Protein AF-A0A7J5EJ44-F1 (afdb_monomer)

Foldseek 3Di:
DDCVVVVVVQCVPCPPNDLDAAEAEPQADAPQVCLVVLVVWWPNVQRHDYCVVVVVVQVVQVVCCVPPVDRHDHHDYHYFAGQHDGTSDGDDDDCNRRLFDPDPPDDRDSDPPPPPDPDDDDDDD

Solvent-accessible surface area (backbone atoms only — not comparable to full-atom values): 7705 Å² total; per-residue (Å²): 140,79,63,61,70,57,54,54,51,48,45,71,74,44,45,92,73,52,87,82,62,50,79,44,61,46,55,45,52,92,66,40,77,44,39,78,32,28,90,82,40,57,36,36,32,14,50,40,46,67,38,63,62,58,51,54,52,51,50,50,43,49,48,43,26,75,76,70,65,45,80,68,67,78,62,44,76,48,74,43,42,58,58,36,77,49,61,49,61,32,62,82,89,48,56,76,30,62,40,56,65,90,53,89,92,54,79,93,55,56,68,81,79,82,68,76,78,78,76,77,81,81,79,86,130

pLDDT: mean 82.34, std 18.21, range [34.81, 98.38]

Mean predicted aligned error: 9.15 Å

Structure (mmCIF, N/CA/C/O backbone):
data_AF-A0A7J5EJ44-F1
#
_entry.id   AF-A0A7J5EJ44-F1
#
loop_
_atom_site.group_PDB
_atom_site.id
_atom_site.type_symbol
_atom_site.label_atom_id
_atom_site.label_alt_id
_atom_site.label_comp_id
_atom_site.label_asym_id
_atom_site.label_entity_id
_atom_site.label_seq_id
_atom_site.pdbx_PDB_ins_code
_atom_site.Cartn_x
_atom_site.Cartn_y
_atom_site.Cartn_z
_atom_site.occupancy
_atom_site.B_iso_or_equiv
_atom_site.auth_seq_id
_atom_site.auth_comp_id
_atom_site.auth_asym_id
_atom_site.auth_atom_id
_atom_site.pdbx_PDB_model_num
ATOM 1 N N . HIS A 1 1 ? 6.637 -11.373 2.877 1.00 67.38 1 HIS A N 1
ATOM 2 C CA . HIS A 1 1 ? 5.838 -11.639 4.095 1.00 67.38 1 HIS A CA 1
ATOM 3 C C . HIS A 1 1 ? 4.519 -10.887 3.999 1.00 67.38 1 HIS A C 1
ATOM 5 O O . HIS A 1 1 ? 4.500 -9.856 3.342 1.00 67.38 1 HIS A O 1
ATOM 11 N N . THR A 1 2 ? 3.431 -11.386 4.596 1.00 84.12 2 THR A N 1
ATOM 12 C CA . THR A 1 2 ? 2.155 -10.646 4.653 1.00 84.12 2 THR A CA 1
ATOM 13 C C . THR A 1 2 ? 1.572 -10.715 6.060 1.00 84.12 2 THR A C 1
ATOM 15 O O . THR A 1 2 ? 1.752 -11.721 6.746 1.00 84.12 2 THR A O 1
ATOM 18 N N . SER A 1 3 ? 0.848 -9.672 6.466 1.00 92.62 3 SER A N 1
ATOM 19 C CA . SER A 1 3 ? 0.177 -9.606 7.773 1.00 92.62 3 SER A CA 1
ATOM 20 C C . SER A 1 3 ? -1.255 -10.154 7.750 1.00 92.62 3 SER A C 1
ATOM 22 O O . SER A 1 3 ? -1.937 -10.116 8.770 1.00 92.62 3 SER A O 1
ATOM 24 N N . ARG A 1 4 ? -1.730 -10.688 6.615 1.00 95.12 4 ARG A N 1
ATOM 25 C CA . ARG A 1 4 ? -3.119 -11.155 6.448 1.00 95.12 4 ARG A CA 1
ATOM 26 C C . ARG A 1 4 ? -3.591 -12.145 7.527 1.00 95.12 4 ARG A C 1
ATOM 28 O O . ARG A 1 4 ? -4.706 -11.959 8.009 1.00 95.12 4 ARG A O 1
ATOM 35 N N . PRO A 1 5 ? -2.796 -13.149 7.962 1.00 96.06 5 PRO A N 1
ATOM 36 C CA . PRO A 1 5 ? -3.235 -14.056 9.025 1.00 96.06 5 PRO A CA 1
ATOM 37 C C . PRO A 1 5 ? -3.495 -13.339 10.354 1.00 96.06 5 PRO A C 1
ATOM 39 O O . PRO A 1 5 ? -4.464 -13.651 11.040 1.00 96.06 5 PRO A O 1
ATOM 42 N N . TYR A 1 6 ? -2.671 -12.343 10.692 1.00 96.12 6 TYR A N 1
ATOM 43 C CA . TYR A 1 6 ? -2.866 -11.526 11.889 1.00 96.12 6 TYR A CA 1
ATOM 44 C C . TYR A 1 6 ? -4.132 -10.672 11.781 1.00 96.12 6 TYR A C 1
ATOM 46 O O . TYR A 1 6 ? -4.918 -10.631 12.720 1.00 96.12 6 TYR A O 1
ATOM 54 N N . VAL A 1 7 ? -4.365 -10.047 10.623 1.00 96.38 7 VAL A N 1
ATOM 55 C CA . VAL A 1 7 ? -5.577 -9.247 10.368 1.00 96.38 7 VAL A CA 1
ATOM 56 C C . VAL A 1 7 ? -6.833 -10.108 10.516 1.00 96.38 7 VAL A C 1
ATOM 58 O O . VAL A 1 7 ? -7.784 -9.699 11.175 1.00 96.38 7 VAL A O 1
ATOM 61 N N . ALA A 1 8 ? -6.819 -11.325 9.967 1.00 96.00 8 ALA A N 1
ATOM 62 C CA . ALA A 1 8 ? -7.925 -12.268 10.099 1.00 96.00 8 ALA A CA 1
ATOM 63 C C . ALA A 1 8 ? -8.151 -12.704 11.558 1.00 96.00 8 ALA A C 1
ATOM 65 O O . ALA A 1 8 ? -9.293 -12.772 12.013 1.00 96.00 8 ALA A O 1
ATOM 66 N N . LEU A 1 9 ? -7.074 -12.975 12.304 1.00 97.88 9 LEU A N 1
ATOM 67 C CA . LEU A 1 9 ? -7.171 -13.330 13.719 1.00 97.88 9 LEU A CA 1
ATOM 68 C C . LEU A 1 9 ? -7.714 -12.167 14.560 1.00 97.88 9 LEU A C 1
ATOM 70 O O . LEU A 1 9 ? -8.626 -12.376 15.355 1.00 97.88 9 LEU A O 1
ATOM 74 N N . ASN A 1 10 ? -7.202 -10.950 14.363 1.00 98.06 10 ASN A N 1
ATOM 75 C CA . ASN A 1 10 ? -7.673 -9.756 15.062 1.00 98.06 10 ASN A CA 1
ATOM 76 C C . ASN A 1 10 ? -9.162 -9.503 14.780 1.00 98.06 10 ASN A C 1
ATOM 78 O O . ASN A 1 10 ? -9.929 -9.319 15.720 1.00 98.06 10 ASN A O 1
ATOM 82 N N . ALA A 1 11 ? -9.598 -9.618 13.521 1.00 95.94 11 ALA A N 1
ATOM 83 C CA . ALA A 1 11 ? -11.009 -9.491 13.163 1.00 95.94 11 ALA A CA 1
ATOM 84 C C . ALA A 1 11 ? -11.893 -10.542 13.860 1.00 95.94 11 ALA A C 1
ATOM 86 O O . ALA A 1 11 ? -13.009 -10.232 14.267 1.00 95.94 11 ALA A O 1
ATOM 87 N N . LYS A 1 12 ? -11.399 -11.775 14.043 1.00 97.94 12 LYS A N 1
ATOM 88 C CA . LYS A 1 12 ? -12.124 -12.831 14.768 1.00 97.94 12 LYS A CA 1
ATOM 89 C C . LYS A 1 12 ? -12.236 -12.549 16.271 1.00 97.94 12 LYS A C 1
ATOM 91 O O . LYS A 1 12 ? -13.248 -12.899 16.868 1.00 97.94 12 LYS A O 1
ATOM 96 N N . VAL A 1 13 ? -11.193 -11.984 16.878 1.00 98.38 13 VAL A N 1
ATOM 97 C CA . VAL A 1 13 ? -11.121 -11.745 18.330 1.00 98.38 13 VAL A CA 1
ATOM 98 C C . VAL A 1 13 ? -11.849 -10.462 18.729 1.00 98.38 13 VAL A C 1
ATOM 100 O O . VAL A 1 13 ? -12.613 -10.470 19.687 1.00 98.38 13 VAL A O 1
ATOM 103 N N . GLU A 1 14 ? -11.624 -9.369 18.001 1.00 97.62 14 GLU A N 1
ATOM 104 C CA . GLU A 1 14 ? -12.117 -8.033 18.364 1.00 97.62 14 GLU A CA 1
ATOM 105 C C . GLU A 1 14 ? -13.392 -7.640 17.605 1.00 97.62 14 GLU A C 1
ATOM 107 O O . GLU A 1 14 ? -14.152 -6.786 18.066 1.00 97.62 14 GLU A O 1
ATOM 112 N N . GLY A 1 15 ? -13.663 -8.262 16.452 1.00 95.50 15 GLY A N 1
ATOM 113 C CA . GLY A 1 15 ? -14.847 -7.975 15.644 1.00 95.50 15 GLY A CA 1
ATOM 114 C C . GLY A 1 15 ? -14.995 -6.483 15.337 1.00 95.50 15 GLY A C 1
ATOM 115 O O . GLY A 1 15 ? -14.042 -5.813 14.940 1.00 95.50 15 GLY A O 1
ATOM 116 N N . ALA A 1 16 ? -16.199 -5.952 15.554 1.00 93.44 16 ALA A N 1
ATOM 117 C CA . ALA A 1 16 ? -16.509 -4.539 15.334 1.00 93.44 16 ALA A CA 1
ATOM 118 C C . ALA A 1 16 ? -15.808 -3.579 16.316 1.00 93.44 16 ALA A C 1
ATOM 120 O O . ALA A 1 16 ? -15.784 -2.378 16.064 1.00 93.44 16 ALA A O 1
ATOM 121 N N . ALA A 1 17 ? -15.241 -4.084 17.418 1.00 95.62 17 ALA A N 1
ATOM 122 C CA . ALA A 1 17 ? -14.477 -3.274 18.367 1.00 95.62 17 ALA A CA 1
ATOM 123 C C . ALA A 1 17 ? -13.003 -3.105 17.956 1.00 95.62 17 ALA A C 1
ATOM 125 O O . ALA A 1 17 ? -12.265 -2.384 18.631 1.00 95.62 17 ALA A O 1
ATOM 126 N N . SER A 1 18 ? -12.569 -3.755 16.868 1.00 95.62 18 SER A N 1
ATOM 127 C CA . SER A 1 18 ? -11.192 -3.657 16.394 1.00 95.62 18 SER A CA 1
ATOM 128 C C . SER A 1 18 ? -10.814 -2.220 16.055 1.00 95.62 18 SER A C 1
ATOM 130 O O . SER A 1 18 ? -11.527 -1.504 15.349 1.00 95.62 18 SER A O 1
ATOM 132 N N . ARG A 1 19 ? -9.636 -1.816 16.531 1.00 93.50 19 ARG A N 1
ATOM 133 C CA . ARG A 1 19 ? -8.996 -0.541 16.170 1.00 93.50 19 ARG A CA 1
ATOM 134 C C . ARG A 1 19 ? -7.921 -0.720 15.095 1.00 93.50 19 ARG A C 1
ATOM 136 O O . ARG A 1 19 ? -7.158 0.210 14.833 1.00 93.50 19 ARG A O 1
ATOM 143 N N . LEU A 1 20 ? -7.825 -1.910 14.499 1.00 95.00 20 LEU A N 1
ATOM 144 C CA . LEU A 1 20 ? -6.819 -2.236 13.497 1.00 95.00 20 LEU A CA 1
ATOM 145 C C . LEU A 1 20 ? -7.187 -1.634 12.135 1.00 95.00 20 LEU A C 1
ATOM 147 O O . LEU A 1 20 ? -8.219 -1.957 11.551 1.00 95.00 20 LEU A O 1
ATOM 151 N N . SER A 1 21 ? -6.277 -0.829 11.589 1.00 93.62 21 SER A N 1
ATOM 152 C CA . SER A 1 21 ? -6.256 -0.467 10.170 1.00 93.62 21 SER A CA 1
ATOM 153 C C . SER A 1 21 ? -5.145 -1.240 9.458 1.00 93.62 21 SER A C 1
ATOM 155 O O . SER A 1 21 ? -4.012 -1.294 9.940 1.00 93.62 21 SER A O 1
ATOM 157 N N . TYR A 1 22 ? -5.467 -1.860 8.321 1.00 93.94 22 TYR A N 1
ATOM 158 C CA . TYR A 1 22 ? -4.542 -2.665 7.526 1.00 93.94 22 TYR A CA 1
ATOM 159 C C . TYR A 1 22 ? -4.444 -2.164 6.085 1.00 93.94 22 TYR A C 1
ATOM 161 O O . TYR A 1 22 ? -5.407 -2.239 5.323 1.00 93.94 22 TYR A O 1
ATOM 169 N N . ILE A 1 23 ? -3.252 -1.716 5.694 1.00 92.81 23 ILE A N 1
ATOM 170 C CA . ILE A 1 23 ? -2.947 -1.293 4.327 1.00 92.81 23 ILE A CA 1
ATOM 171 C C . ILE A 1 23 ? -2.004 -2.315 3.695 1.00 92.81 23 ILE A C 1
ATOM 173 O O . ILE A 1 23 ? -0.866 -2.484 4.133 1.00 92.81 23 ILE A O 1
ATOM 177 N N . GLU A 1 24 ? -2.472 -2.995 2.654 1.00 93.00 24 GLU A N 1
ATOM 178 C CA . GLU A 1 24 ? -1.651 -3.893 1.846 1.00 93.00 24 GLU A CA 1
ATOM 179 C C . GLU A 1 24 ? -1.219 -3.186 0.566 1.00 93.00 24 GLU A C 1
ATOM 181 O O . GLU A 1 24 ? -2.064 -2.709 -0.184 1.00 93.00 24 GLU A O 1
ATOM 186 N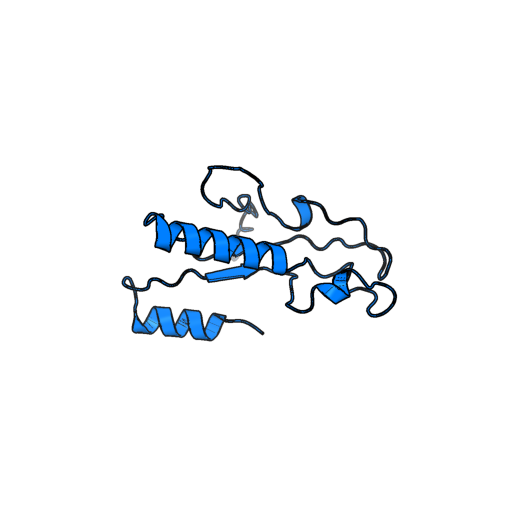 N . VAL A 1 25 ? 0.080 -3.141 0.283 1.00 93.06 25 VAL A N 1
ATOM 187 C CA . VAL A 1 25 ? 0.612 -2.508 -0.930 1.00 93.06 25 VAL A CA 1
ATOM 188 C C . VAL A 1 25 ? 1.125 -3.590 -1.870 1.00 93.06 25 VAL A C 1
ATOM 190 O O . VAL A 1 25 ? 2.027 -4.350 -1.516 1.00 93.06 25 VAL A O 1
ATOM 193 N N . THR A 1 26 ? 0.557 -3.681 -3.072 1.00 93.19 26 THR A N 1
ATOM 194 C CA . THR A 1 26 ? 1.048 -4.627 -4.082 1.00 93.19 26 THR A CA 1
ATOM 195 C C . THR A 1 26 ? 2.359 -4.133 -4.685 1.00 93.19 26 THR A C 1
ATOM 197 O O . THR A 1 26 ? 2.641 -2.937 -4.673 1.00 93.19 26 THR A O 1
ATOM 200 N N . ASN A 1 27 ? 3.156 -5.046 -5.248 1.00 93.12 27 ASN A N 1
ATOM 201 C CA . ASN A 1 27 ? 4.430 -4.731 -5.908 1.00 93.12 27 ASN A CA 1
ATOM 202 C C . ASN A 1 27 ? 5.373 -3.876 -5.042 1.00 93.12 27 ASN A C 1
ATOM 204 O O . ASN A 1 27 ? 6.066 -3.009 -5.556 1.00 93.12 27 ASN A O 1
ATOM 208 N N . ALA A 1 28 ? 5.401 -4.098 -3.730 1.00 91.25 28 ALA A N 1
ATOM 209 C CA . ALA A 1 28 ? 6.277 -3.393 -2.801 1.00 91.25 28 ALA A CA 1
ATOM 210 C C . ALA A 1 28 ? 6.961 -4.391 -1.858 1.00 91.25 28 ALA A C 1
ATOM 212 O O . ALA A 1 28 ? 6.471 -5.505 -1.654 1.00 91.25 28 ALA A O 1
ATOM 213 N N . GLN A 1 29 ? 8.117 -4.016 -1.315 1.00 88.56 29 GLN A N 1
ATOM 214 C CA . GLN A 1 29 ? 8.889 -4.845 -0.387 1.00 88.56 29 GLN A CA 1
ATOM 215 C C . GLN A 1 29 ? 9.626 -3.968 0.646 1.00 88.56 29 GLN A C 1
ATOM 217 O O . GLN A 1 29 ? 9.588 -2.755 0.547 1.00 88.56 29 GLN A O 1
ATOM 222 N N . HIS A 1 30 ? 10.242 -4.558 1.678 1.00 87.50 30 HIS A N 1
ATOM 223 C CA . HIS A 1 30 ? 10.903 -3.807 2.772 1.00 87.50 30 HIS A CA 1
ATOM 224 C C . HIS A 1 30 ? 12.380 -3.449 2.521 1.00 87.50 30 HIS A C 1
ATOM 226 O O . HIS A 1 30 ? 13.011 -2.740 3.296 1.00 87.50 30 HIS A O 1
ATOM 232 N N . PHE A 1 31 ? 12.950 -3.986 1.458 1.00 89.31 31 PHE A N 1
ATOM 233 C CA . PHE A 1 31 ? 14.318 -3.835 0.982 1.00 89.31 31 PHE A C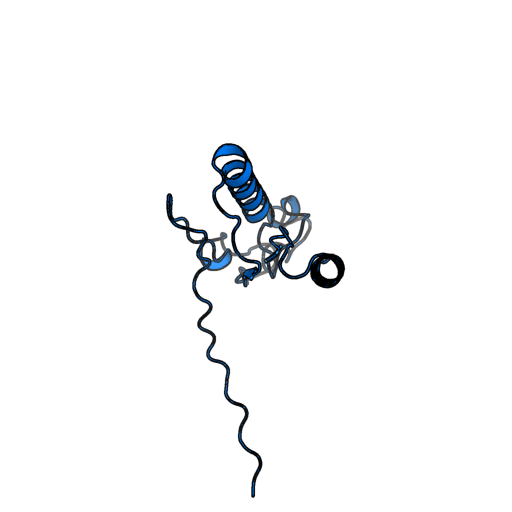A 1
ATOM 234 C C . PHE A 1 31 ? 14.440 -2.715 -0.072 1.00 89.31 31 PHE A C 1
ATOM 236 O O . PHE A 1 31 ? 14.979 -2.909 -1.168 1.00 89.31 31 PHE A O 1
ATOM 243 N N . ASP A 1 32 ? 13.909 -1.536 0.261 1.00 87.81 32 ASP A N 1
ATOM 244 C CA . ASP A 1 32 ? 13.732 -0.412 -0.668 1.00 87.81 32 ASP A CA 1
ATOM 245 C C . ASP A 1 32 ? 15.043 0.152 -1.212 1.00 87.81 32 ASP A C 1
ATOM 247 O O . ASP A 1 32 ? 15.111 0.539 -2.379 1.00 87.81 32 ASP A O 1
ATOM 251 N N . SER A 1 33 ? 16.111 0.155 -0.406 1.00 86.56 33 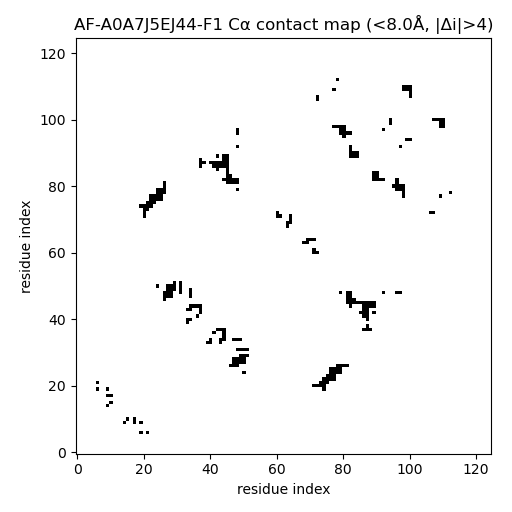SER A N 1
ATOM 252 C CA . SER A 1 33 ? 17.427 0.657 -0.826 1.00 86.56 33 SER A CA 1
ATOM 253 C C . SER A 1 33 ? 17.947 -0.047 -2.083 1.00 86.56 33 SER A C 1
ATOM 255 O O . SER A 1 33 ? 18.677 0.555 -2.862 1.00 86.56 33 SER A O 1
ATOM 257 N N . PHE A 1 34 ? 17.527 -1.291 -2.331 1.00 84.56 34 PHE A N 1
ATOM 258 C CA . PHE A 1 34 ? 17.949 -2.068 -3.494 1.00 84.56 34 PHE A CA 1
ATOM 259 C C . PHE A 1 34 ? 17.144 -1.773 -4.762 1.00 84.56 34 PHE A C 1
ATOM 261 O O . PHE A 1 34 ? 17.615 -2.061 -5.858 1.00 84.56 34 PHE A O 1
ATOM 268 N N . ILE A 1 35 ? 15.970 -1.145 -4.645 1.00 85.31 35 ILE A N 1
ATOM 269 C CA . ILE A 1 35 ? 15.197 -0.667 -5.804 1.00 85.31 35 ILE A CA 1
ATOM 270 C C . ILE A 1 35 ? 15.975 0.440 -6.542 1.00 85.31 35 ILE A C 1
ATOM 272 O O . ILE A 1 35 ? 15.863 0.568 -7.761 1.00 85.31 35 ILE A O 1
ATOM 276 N N . GLY A 1 36 ? 16.792 1.209 -5.812 1.00 82.25 36 GLY A N 1
ATOM 277 C CA . GLY A 1 36 ? 17.691 2.235 -6.349 1.00 82.25 36 GLY A CA 1
ATOM 278 C C . GLY A 1 36 ? 19.089 1.739 -6.738 1.00 82.25 36 GLY A C 1
ATOM 279 O O . GLY A 1 36 ? 19.904 2.555 -7.156 1.00 82.25 36 GLY A O 1
ATOM 280 N N . LEU A 1 37 ? 19.380 0.434 -6.618 1.00 87.19 37 LEU A N 1
ATOM 281 C CA . LEU A 1 37 ? 20.686 -0.166 -6.939 1.00 87.19 37 LEU A CA 1
ATOM 282 C C . LEU A 1 37 ? 20.582 -1.144 -8.128 1.00 87.19 37 LEU A C 1
ATOM 284 O O . LEU A 1 37 ? 20.804 -2.350 -7.969 1.00 87.19 37 LEU A O 1
ATOM 288 N N . PRO A 1 38 ? 20.261 -0.642 -9.337 1.00 79.75 38 PRO A N 1
ATOM 289 C CA . PRO A 1 38 ? 19.989 -1.466 -10.518 1.00 79.75 38 PRO A CA 1
ATOM 290 C C . PRO A 1 38 ? 21.164 -2.353 -10.948 1.00 79.75 38 PRO A C 1
ATOM 292 O O . PRO A 1 38 ? 20.954 -3.399 -11.555 1.00 79.75 38 PRO A O 1
ATOM 295 N N . THR A 1 39 ? 22.394 -1.957 -10.622 1.00 83.56 39 THR A N 1
ATOM 296 C CA . THR A 1 39 ? 23.612 -2.718 -10.927 1.00 83.56 39 THR A CA 1
ATOM 297 C C . THR A 1 39 ? 23.809 -3.931 -10.018 1.00 83.56 39 THR A C 1
ATOM 299 O O . THR A 1 39 ? 24.499 -4.866 -10.408 1.00 83.56 39 THR A O 1
ATOM 302 N N . ILE A 1 40 ? 23.206 -3.934 -8.822 1.00 87.12 40 ILE A N 1
ATOM 303 C CA . ILE A 1 40 ? 23.341 -5.015 -7.834 1.00 87.12 40 ILE A CA 1
ATOM 304 C C . ILE A 1 40 ? 22.181 -6.005 -7.947 1.00 87.12 40 ILE A C 1
ATOM 306 O O . ILE A 1 40 ? 22.398 -7.213 -7.900 1.00 87.12 40 ILE A O 1
ATOM 310 N N . LEU A 1 41 ? 20.950 -5.509 -8.118 1.00 87.00 41 LEU A N 1
ATOM 311 C CA . LEU A 1 41 ? 19.748 -6.337 -8.259 1.00 87.00 41 LEU A CA 1
ATOM 312 C C . LEU A 1 41 ? 18.897 -5.874 -9.453 1.00 87.00 41 LEU A C 1
ATOM 314 O O . LEU A 1 41 ? 17.827 -5.282 -9.263 1.00 87.00 41 LEU A O 1
ATOM 318 N N . PRO A 1 42 ? 19.334 -6.154 -10.695 1.00 87.12 42 PRO A N 1
ATOM 319 C CA . PRO A 1 42 ? 18.568 -5.790 -11.878 1.00 87.12 42 PRO A CA 1
ATOM 320 C C . PRO A 1 42 ? 17.152 -6.382 -11.823 1.00 87.12 42 PRO A C 1
ATOM 322 O O . PRO A 1 42 ? 16.928 -7.537 -11.446 1.00 87.12 42 PRO A O 1
ATOM 325 N N . GLY A 1 43 ? 16.162 -5.559 -12.170 1.00 90.31 43 GLY A N 1
ATOM 326 C CA . GLY A 1 43 ? 14.750 -5.925 -12.187 1.00 90.31 43 GLY A CA 1
ATOM 327 C C . GLY A 1 43 ? 14.023 -5.672 -10.868 1.00 90.31 43 GLY A C 1
ATOM 328 O O . GLY A 1 43 ? 12.805 -5.829 -10.813 1.00 90.31 43 GLY A O 1
ATOM 329 N N . TYR A 1 44 ? 14.709 -5.295 -9.783 1.00 93.50 44 TYR A N 1
ATOM 330 C CA . TYR A 1 44 ? 14.012 -4.711 -8.626 1.00 93.50 44 TYR A CA 1
ATOM 331 C C . TYR A 1 44 ? 13.396 -3.366 -9.001 1.00 93.50 44 TYR A C 1
ATOM 333 O O . TYR A 1 44 ? 12.258 -3.072 -8.642 1.00 93.50 44 TYR A O 1
ATOM 341 N N . ASP A 1 45 ? 14.134 -2.604 -9.799 1.00 92.25 45 ASP A N 1
ATOM 342 C CA . ASP A 1 45 ? 13.732 -1.324 -10.338 1.00 92.25 45 ASP A CA 1
ATOM 343 C C . ASP A 1 45 ? 12.463 -1.414 -11.204 1.00 92.25 45 ASP A C 1
ATOM 345 O O . ASP A 1 45 ? 11.603 -0.541 -11.109 1.00 92.25 45 ASP A O 1
ATOM 349 N N . THR A 1 46 ? 12.287 -2.483 -11.983 1.00 93.94 46 THR A N 1
ATOM 350 C CA . THR A 1 46 ? 11.117 -2.650 -12.865 1.00 93.94 46 THR A CA 1
ATOM 351 C C . THR A 1 46 ? 9.886 -3.226 -12.156 1.00 93.94 46 THR A C 1
ATOM 353 O O . THR A 1 46 ? 8.759 -2.905 -12.543 1.00 93.94 46 THR A O 1
ATOM 356 N N . ARG A 1 47 ? 10.084 -4.068 -11.127 1.00 92.88 47 ARG A N 1
ATOM 357 C CA . ARG A 1 47 ? 9.017 -4.848 -10.466 1.00 92.88 47 ARG A CA 1
ATOM 358 C C . ARG A 1 47 ? 8.456 -4.215 -9.203 1.00 92.88 47 ARG A C 1
ATOM 360 O O . ARG A 1 47 ? 7.301 -4.488 -8.893 1.00 92.88 47 ARG A O 1
ATOM 367 N N . PHE A 1 48 ? 9.249 -3.436 -8.468 1.00 93.31 48 PHE A N 1
ATOM 368 C CA . PHE A 1 48 ? 8.869 -2.980 -7.134 1.00 93.31 48 PHE A CA 1
ATOM 369 C C . PHE A 1 48 ? 8.800 -1.459 -6.996 1.00 93.31 48 PHE A C 1
ATOM 371 O O . PHE A 1 48 ? 9.533 -0.707 -7.638 1.00 93.31 48 PHE A O 1
ATOM 378 N N . ILE A 1 49 ? 7.909 -1.031 -6.108 1.00 92.38 49 ILE A N 1
ATOM 379 C CA . ILE A 1 49 ? 7.699 0.335 -5.642 1.00 92.38 49 ILE A CA 1
ATOM 380 C C . ILE A 1 49 ? 8.199 0.438 -4.194 1.00 92.38 49 ILE A C 1
ATOM 382 O O . ILE A 1 49 ? 7.945 -0.490 -3.420 1.00 92.38 49 ILE A O 1
ATOM 386 N N . PRO A 1 50 ? 8.876 1.538 -3.806 1.00 91.31 50 PRO A N 1
ATOM 387 C CA . PRO A 1 50 ? 9.363 1.714 -2.443 1.00 91.31 50 PRO A CA 1
ATOM 388 C C . PRO A 1 50 ? 8.227 1.690 -1.417 1.00 91.31 50 PRO A C 1
ATOM 390 O O . PRO A 1 50 ? 7.296 2.498 -1.497 1.00 91.31 50 PRO A O 1
ATOM 393 N N . LEU A 1 51 ? 8.304 0.788 -0.439 1.00 91.69 51 LEU A N 1
ATOM 394 C CA . LEU A 1 51 ? 7.295 0.658 0.612 1.00 91.69 51 LEU A CA 1
ATOM 395 C C . LEU A 1 51 ? 7.409 1.766 1.674 1.00 91.69 51 LEU A C 1
ATOM 397 O O . LEU A 1 51 ? 6.418 2.104 2.324 1.00 91.69 51 LEU A O 1
ATOM 401 N N . HIS A 1 52 ? 8.590 2.369 1.822 1.00 90.44 52 HIS A N 1
ATOM 402 C CA . HIS A 1 52 ? 8.911 3.388 2.819 1.00 90.44 52 HIS A CA 1
ATOM 403 C C . HIS A 1 52 ? 7.958 4.584 2.776 1.00 90.44 52 HIS A C 1
ATOM 405 O O . HIS A 1 52 ? 7.563 5.082 3.825 1.00 90.44 52 HIS A O 1
ATOM 411 N N . VAL A 1 53 ? 7.523 5.013 1.584 1.00 87.69 53 VAL A N 1
ATOM 412 C CA . VAL A 1 53 ? 6.545 6.106 1.465 1.00 87.69 53 VAL A CA 1
ATOM 413 C C . VAL A 1 53 ? 5.267 5.749 2.224 1.00 87.69 53 VAL A C 1
ATOM 415 O O . VAL A 1 53 ? 4.822 6.527 3.056 1.00 87.69 53 VAL A O 1
ATOM 418 N N . TYR A 1 54 ? 4.711 4.554 2.028 1.00 90.56 54 TYR A N 1
ATOM 419 C CA . TYR A 1 54 ? 3.491 4.124 2.722 1.00 90.56 54 TYR A CA 1
ATOM 420 C C . TYR A 1 54 ? 3.699 3.960 4.226 1.00 90.56 54 TYR A C 1
ATOM 422 O O . TYR A 1 54 ? 2.789 4.266 4.992 1.00 90.56 54 TYR A O 1
ATOM 430 N N . LEU A 1 55 ? 4.890 3.523 4.655 1.00 90.75 55 LEU A N 1
ATOM 431 C CA . LEU A 1 55 ? 5.234 3.452 6.075 1.00 90.75 55 LEU A CA 1
ATOM 432 C C . LEU A 1 55 ? 5.183 4.839 6.723 1.00 90.75 55 LEU A C 1
ATOM 434 O O . LEU A 1 55 ? 4.487 5.006 7.720 1.00 90.75 55 LEU A O 1
ATOM 438 N N . THR A 1 56 ? 5.866 5.836 6.151 1.00 91.25 56 THR A N 1
ATOM 439 C CA . THR A 1 56 ? 5.851 7.209 6.682 1.00 91.25 56 THR A CA 1
ATOM 440 C C . THR A 1 56 ? 4.426 7.747 6.763 1.00 91.25 56 THR A C 1
ATOM 442 O O . THR A 1 56 ? 4.017 8.265 7.793 1.00 91.25 56 THR A O 1
ATOM 445 N N . ARG A 1 57 ? 3.619 7.522 5.725 1.00 89.19 57 ARG A N 1
ATOM 446 C CA . ARG A 1 57 ? 2.220 7.962 5.699 1.00 89.19 57 ARG A CA 1
ATOM 447 C C . ARG A 1 57 ? 1.332 7.274 6.739 1.00 89.19 57 ARG A C 1
ATOM 449 O O . ARG A 1 57 ? 0.453 7.911 7.316 1.00 89.19 57 ARG A O 1
ATOM 456 N N . ALA A 1 58 ? 1.555 5.987 6.996 1.00 91.94 58 ALA A N 1
ATOM 457 C CA . ALA A 1 58 ? 0.861 5.270 8.061 1.00 91.94 58 ALA A CA 1
ATOM 458 C C . ALA A 1 58 ? 1.249 5.807 9.449 1.00 91.94 58 ALA A C 1
ATOM 460 O O . ALA A 1 58 ? 0.390 5.911 10.325 1.00 91.94 58 ALA A O 1
ATOM 461 N N . LEU A 1 59 ? 2.518 6.187 9.637 1.00 94.25 59 LEU A N 1
ATOM 462 C CA . LEU A 1 59 ? 2.991 6.826 10.865 1.00 94.25 59 LEU A CA 1
ATOM 463 C C . LEU A 1 59 ? 2.379 8.220 11.049 1.00 94.25 59 LEU A C 1
ATOM 465 O O . LEU A 1 59 ? 1.902 8.504 12.144 1.00 94.25 59 LEU A O 1
ATOM 469 N N . ASP A 1 60 ? 2.294 9.032 9.992 1.00 92.88 60 ASP A N 1
ATOM 470 C CA . ASP A 1 60 ? 1.612 10.334 10.025 1.00 92.88 60 ASP A CA 1
ATOM 471 C C . ASP A 1 60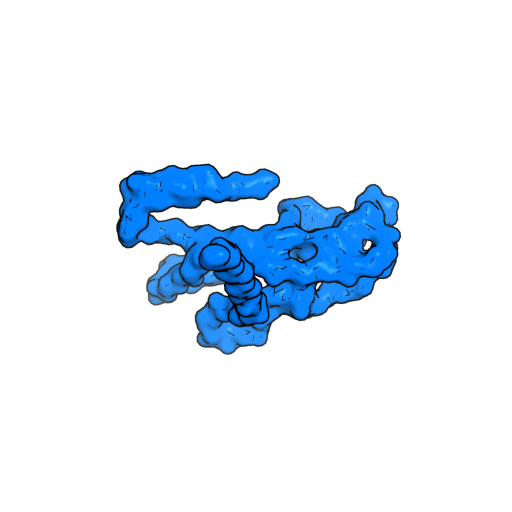 ? 0.133 10.174 10.425 1.00 92.88 60 ASP A C 1
ATOM 473 O O . ASP A 1 60 ? -0.364 10.868 11.308 1.00 92.88 60 ASP A O 1
ATOM 477 N N . ALA A 1 61 ? -0.577 9.203 9.836 1.00 89.69 61 ALA A N 1
ATOM 478 C CA . ALA A 1 61 ? -1.978 8.939 10.170 1.00 89.69 61 ALA A CA 1
ATOM 479 C C . ALA A 1 61 ? -2.160 8.468 11.623 1.00 89.69 61 ALA A C 1
ATOM 481 O O . ALA A 1 61 ? -3.129 8.842 12.290 1.00 89.69 61 ALA A O 1
ATOM 482 N N . MET A 1 62 ? -1.228 7.658 12.131 1.00 94.88 62 MET A N 1
ATOM 483 C CA . MET A 1 62 ? -1.236 7.246 13.531 1.00 94.88 62 MET A CA 1
ATOM 484 C C . MET A 1 62 ? -0.938 8.429 14.453 1.00 94.88 62 MET A C 1
ATOM 486 O O . MET A 1 62 ? -1.593 8.577 15.482 1.00 94.88 62 MET A O 1
ATOM 490 N N . TYR A 1 63 ? -0.007 9.304 14.071 1.00 95.25 63 TYR A N 1
ATOM 491 C CA . TYR A 1 63 ? 0.276 10.528 14.808 1.00 95.25 63 TYR A CA 1
ATOM 492 C C . TYR A 1 63 ? -0.957 11.432 14.881 1.00 95.25 63 TYR A C 1
ATOM 494 O O . TYR A 1 63 ? -1.338 11.832 15.979 1.00 95.25 63 TYR A O 1
ATOM 502 N N . ASP A 1 64 ? -1.643 11.683 13.762 1.00 94.31 64 ASP A N 1
ATOM 503 C CA . ASP A 1 64 ? -2.907 12.433 13.740 1.00 94.31 64 ASP A CA 1
ATOM 504 C C . ASP A 1 64 ? -3.956 11.791 14.661 1.00 94.31 64 ASP A C 1
ATOM 506 O O . ASP A 1 64 ? -4.649 12.482 15.411 1.00 94.31 64 ASP A O 1
ATOM 510 N N . THR A 1 65 ? -4.059 10.459 14.632 1.00 93.69 65 THR A N 1
ATOM 511 C CA . THR A 1 65 ? -4.997 9.705 15.475 1.00 93.69 65 THR A CA 1
ATOM 512 C C . THR A 1 65 ? -4.704 9.914 16.956 1.00 93.69 65 THR A C 1
ATOM 514 O O . THR A 1 65 ? -5.615 10.177 17.738 1.00 93.69 65 THR A O 1
ATOM 517 N N . LEU A 1 66 ? -3.436 9.814 17.352 1.00 96.56 66 LEU A N 1
ATOM 518 C CA . LEU A 1 66 ? -3.018 9.939 18.747 1.00 96.56 66 LEU A CA 1
ATOM 519 C C . LEU A 1 66 ? -3.052 11.388 19.248 1.00 96.56 66 LEU A C 1
ATOM 521 O O . LEU A 1 66 ? -3.334 11.613 20.421 1.00 96.56 66 LEU A O 1
ATOM 525 N N . SER A 1 67 ? -2.771 12.359 18.378 1.00 97.81 67 SER A N 1
ATOM 526 C CA . SER A 1 67 ? -2.684 13.778 18.742 1.00 97.81 67 SER A CA 1
ATOM 527 C C . SER A 1 67 ? -4.029 14.503 18.698 1.00 97.81 67 SER A C 1
ATOM 529 O O . SER A 1 67 ? -4.263 15.397 19.506 1.00 97.81 67 SER A O 1
ATOM 531 N N . THR A 1 68 ? -4.919 14.126 17.776 1.00 96.38 68 THR A N 1
ATOM 532 C CA . THR A 1 68 ? -6.173 14.860 17.519 1.00 96.38 68 THR A CA 1
ATOM 533 C C . THR A 1 68 ? -7.425 13.986 17.550 1.00 96.38 68 THR A C 1
ATOM 535 O O . THR A 1 68 ? -8.533 14.505 17.450 1.00 96.38 68 THR A O 1
ATOM 538 N N . GLY A 1 69 ? -7.286 12.663 17.674 1.00 93.06 69 GLY A N 1
ATOM 539 C CA . GLY A 1 69 ? -8.420 11.737 17.608 1.00 93.06 69 GLY A CA 1
ATOM 540 C C . GLY A 1 69 ? -8.975 11.525 16.196 1.00 93.06 69 GLY A C 1
ATOM 541 O O . GLY A 1 69 ? -10.029 10.907 16.047 1.00 93.06 69 GLY A O 1
ATOM 542 N N . LYS A 1 70 ? -8.289 12.012 15.153 1.00 91.62 70 LYS A N 1
ATOM 543 C CA . LYS A 1 70 ? -8.663 11.760 13.755 1.00 91.62 70 LYS A CA 1
ATOM 544 C C . LYS A 1 70 ? -8.723 10.246 13.493 1.00 91.62 70 LYS A C 1
ATOM 546 O O . LYS A 1 70 ? -7.816 9.531 13.906 1.00 91.62 70 LYS A O 1
ATOM 551 N N . PRO A 1 71 ? -9.757 9.723 12.816 1.00 88.62 71 PRO A N 1
ATOM 552 C CA . PRO A 1 71 ? -9.850 8.291 12.564 1.00 88.62 71 PRO A CA 1
ATOM 553 C C . PRO A 1 71 ? -8.747 7.812 11.611 1.00 88.62 71 PRO A C 1
ATOM 555 O O . PRO A 1 71 ? -8.409 8.491 10.637 1.00 88.62 71 PRO A O 1
ATOM 558 N N . LEU A 1 72 ? -8.238 6.602 11.863 1.00 89.19 72 LEU A N 1
ATOM 559 C CA . LEU A 1 72 ? -7.357 5.903 10.929 1.00 89.19 72 LEU A CA 1
ATOM 560 C C . LEU A 1 72 ? -8.081 5.633 9.598 1.00 89.19 72 LEU A C 1
ATOM 562 O O . LEU A 1 72 ? -9.302 5.447 9.582 1.00 89.19 72 LEU A O 1
ATOM 566 N N . PRO A 1 73 ? -7.345 5.556 8.474 1.00 87.06 73 PRO A N 1
ATOM 567 C CA . PRO A 1 73 ? -7.925 5.133 7.207 1.00 87.06 73 PRO A CA 1
ATOM 568 C C . PRO A 1 73 ? -8.499 3.715 7.312 1.00 87.06 73 PRO A C 1
ATOM 570 O O . PRO A 1 73 ? -7.998 2.881 8.066 1.00 87.06 73 PRO A O 1
ATOM 573 N N . ALA A 1 74 ? -9.531 3.423 6.522 1.00 87.62 74 ALA A N 1
ATOM 574 C CA . ALA A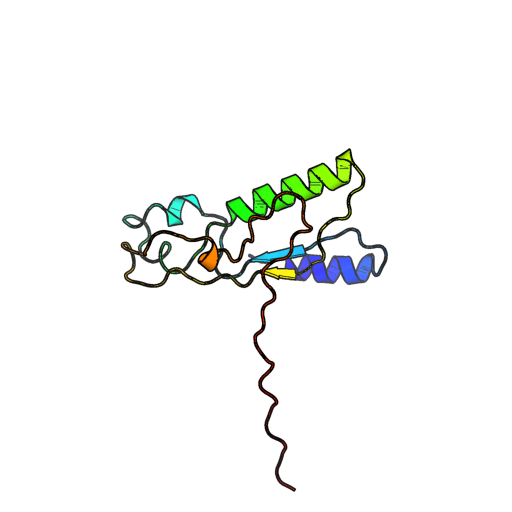 1 74 ? -10.066 2.071 6.422 1.00 87.62 74 ALA A CA 1
ATOM 575 C C . ALA A 1 74 ? -9.020 1.102 5.849 1.00 87.62 74 ALA A C 1
ATOM 577 O O . ALA A 1 74 ? -8.184 1.482 5.023 1.00 87.62 74 ALA A O 1
ATOM 578 N N . SER A 1 75 ? -9.105 -0.162 6.263 1.00 91.12 75 SER A N 1
ATOM 579 C CA . SER A 1 75 ? -8.274 -1.228 5.710 1.00 91.12 75 SER A CA 1
ATOM 580 C C . SER A 1 75 ? -8.503 -1.373 4.203 1.00 91.12 75 SER A C 1
ATOM 582 O O . SER A 1 75 ? -9.646 -1.397 3.748 1.00 91.12 75 SER A O 1
ATOM 584 N N . GLN A 1 76 ? -7.431 -1.478 3.419 1.00 91.19 76 GLN A N 1
ATOM 585 C CA . GLN A 1 76 ? -7.513 -1.514 1.956 1.00 91.19 76 GLN A CA 1
ATOM 586 C C . GLN A 1 76 ? -6.271 -2.124 1.304 1.00 91.19 76 GLN A C 1
ATOM 588 O O . GLN A 1 76 ? -5.199 -2.218 1.902 1.00 91.19 76 GLN A O 1
ATOM 593 N N . VAL A 1 77 ? -6.427 -2.494 0.030 1.00 91.44 77 VAL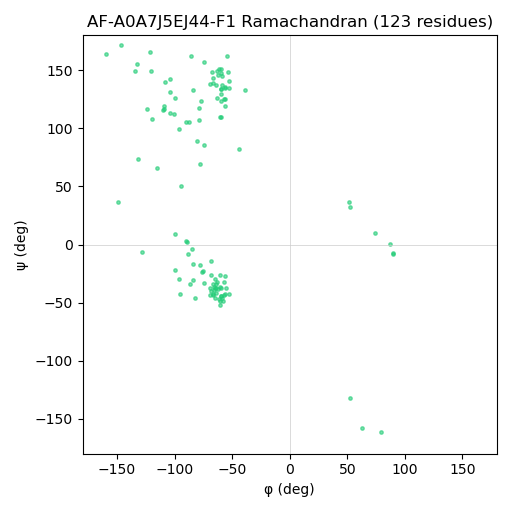 A N 1
ATOM 594 C CA . VAL A 1 77 ? -5.328 -2.912 -0.845 1.00 91.44 77 VAL A CA 1
ATOM 595 C C . VAL A 1 77 ? -4.990 -1.776 -1.810 1.00 91.44 77 VAL A C 1
ATOM 597 O O . VAL A 1 77 ? -5.771 -1.448 -2.709 1.00 91.44 77 VAL A O 1
ATOM 600 N N . VAL A 1 78 ? -3.798 -1.210 -1.660 1.00 91.25 78 VAL A N 1
ATOM 601 C CA . VAL A 1 78 ? -3.189 -0.280 -2.608 1.00 91.25 78 VAL A CA 1
ATOM 602 C C . VAL A 1 78 ? -2.617 -1.091 -3.767 1.00 91.25 78 VAL A C 1
ATOM 604 O O . VAL A 1 78 ? -1.590 -1.758 -3.631 1.00 91.25 78 VAL A O 1
ATOM 607 N N . ARG A 1 79 ? -3.276 -1.032 -4.927 1.00 92.19 79 ARG A N 1
ATOM 608 C CA . ARG A 1 79 ? -2.750 -1.620 -6.160 1.00 92.19 79 ARG A CA 1
ATOM 609 C C . ARG A 1 79 ? -1.864 -0.599 -6.859 1.00 92.19 79 ARG A C 1
ATOM 611 O O . ARG A 1 79 ? -2.360 0.385 -7.406 1.00 92.19 79 ARG A O 1
ATOM 618 N N . THR A 1 80 ? -0.561 -0.825 -6.781 1.00 93.12 80 THR A N 1
ATOM 619 C CA . THR A 1 80 ? 0.464 -0.018 -7.452 1.00 93.12 80 THR A CA 1
ATOM 620 C C . THR A 1 80 ? 0.696 -0.513 -8.878 1.00 93.12 80 THR A C 1
ATOM 622 O O . THR A 1 80 ? 0.366 -1.656 -9.213 1.00 93.12 80 THR A O 1
ATOM 625 N N . VAL A 1 81 ? 1.316 0.324 -9.706 1.00 92.94 81 VAL A N 1
ATOM 626 C CA . VAL A 1 81 ? 1.700 -0.018 -11.079 1.00 92.94 81 VAL A CA 1
ATOM 627 C C . VAL A 1 81 ? 3.226 -0.152 -11.153 1.00 92.94 81 VAL A C 1
ATOM 629 O O . VAL A 1 81 ? 3.923 0.847 -10.945 1.00 92.94 81 VAL A O 1
ATOM 632 N N . PRO A 1 82 ? 3.769 -1.349 -11.461 1.00 91.56 82 PRO A N 1
ATOM 633 C CA . PRO A 1 82 ? 5.201 -1.531 -11.687 1.00 91.56 82 PRO A CA 1
ATOM 634 C C . PRO A 1 82 ? 5.733 -0.565 -12.750 1.00 91.56 82 PRO A C 1
ATOM 636 O O . PRO A 1 82 ? 5.021 -0.213 -13.689 1.00 91.56 82 PRO A O 1
ATOM 639 N N . ARG A 1 83 ? 6.998 -0.149 -12.631 1.00 90.50 83 ARG A N 1
ATOM 640 C CA . ARG A 1 83 ? 7.604 0.784 -13.597 1.00 90.50 83 ARG A CA 1
ATOM 641 C C . ARG A 1 83 ? 7.798 0.159 -14.979 1.00 90.50 83 ARG A C 1
ATOM 643 O O . ARG A 1 83 ? 7.789 0.879 -15.973 1.00 90.50 83 ARG A O 1
ATOM 650 N N . GLY A 1 84 ? 7.944 -1.168 -15.042 1.00 89.56 84 GLY A N 1
ATOM 651 C CA . GLY A 1 84 ? 8.218 -1.884 -16.288 1.00 89.56 84 GLY A CA 1
ATOM 652 C C . GLY A 1 84 ? 9.564 -1.481 -16.899 1.00 89.56 84 GLY A C 1
ATOM 653 O O . GLY A 1 84 ? 10.447 -0.991 -16.198 1.00 89.56 84 GLY A O 1
ATOM 654 N N . GLY A 1 85 ? 9.722 -1.693 -18.207 1.00 91.12 85 GLY A N 1
ATOM 655 C CA . GLY A 1 85 ? 10.962 -1.398 -18.930 1.00 91.12 85 GLY A CA 1
ATOM 656 C C . GLY A 1 85 ? 12.050 -2.464 -18.755 1.00 91.12 85 GLY A C 1
ATOM 657 O O . GLY A 1 85 ? 11.773 -3.608 -18.389 1.00 91.12 85 GLY A O 1
ATOM 658 N N . THR A 1 86 ? 13.293 -2.083 -19.049 1.00 93.56 86 THR A N 1
ATOM 659 C CA . THR A 1 86 ? 14.459 -2.977 -18.995 1.00 93.56 86 THR A CA 1
ATOM 660 C C . THR A 1 86 ? 15.008 -3.063 -17.575 1.00 93.56 86 THR A C 1
ATOM 662 O O . THR A 1 86 ? 15.215 -2.043 -16.922 1.00 93.56 86 THR A O 1
ATOM 665 N N . ALA A 1 87 ? 15.272 -4.283 -17.100 1.00 93.19 87 ALA A N 1
ATOM 666 C CA . ALA A 1 87 ? 15.892 -4.523 -15.800 1.00 93.19 87 ALA A CA 1
ATOM 667 C C . ALA A 1 87 ? 17.237 -3.789 -15.687 1.00 93.19 87 ALA A C 1
ATOM 669 O O . ALA A 1 87 ? 18.113 -3.968 -16.528 1.00 93.19 87 ALA A O 1
ATOM 670 N N . GLY A 1 88 ? 17.393 -2.974 -14.645 1.00 91.38 88 GLY A N 1
ATOM 671 C CA . GLY A 1 88 ? 18.577 -2.145 -14.442 1.00 91.38 88 GLY A CA 1
ATOM 672 C C . GLY A 1 88 ? 18.529 -0.777 -15.140 1.00 91.38 88 GLY A C 1
ATOM 673 O O . GLY A 1 88 ? 19.486 -0.007 -15.070 1.00 91.38 88 GLY A O 1
ATOM 674 N N . SER A 1 89 ? 17.441 -0.465 -15.843 1.00 92.50 89 SER A N 1
ATOM 675 C CA . SER A 1 89 ? 17.217 0.802 -16.548 1.00 92.50 89 SER A CA 1
ATOM 676 C C . SER A 1 89 ? 15.726 1.158 -16.589 1.00 92.50 89 SER A C 1
ATOM 678 O O . SER A 1 89 ? 15.226 1.674 -17.591 1.00 92.50 89 SER A O 1
ATOM 680 N N . ALA A 1 90 ? 14.990 0.854 -15.515 1.00 93.06 90 ALA A N 1
ATOM 681 C CA . ALA A 1 90 ? 13.586 1.233 -15.400 1.00 93.06 90 ALA A CA 1
ATOM 682 C C . ALA A 1 90 ? 13.413 2.765 -15.481 1.00 93.06 90 ALA A C 1
ATOM 684 O O . ALA A 1 90 ? 14.259 3.505 -14.967 1.00 93.06 90 ALA A O 1
ATOM 685 N N . PRO A 1 91 ? 12.293 3.261 -16.039 1.00 91.94 91 PRO A N 1
ATOM 686 C CA . PRO A 1 91 ? 11.949 4.679 -15.976 1.00 91.94 91 PRO A CA 1
ATOM 687 C C . PRO A 1 91 ? 11.928 5.221 -14.538 1.00 91.94 91 PRO A C 1
ATOM 689 O O . PRO A 1 91 ? 11.822 4.470 -13.562 1.00 91.94 91 PRO A O 1
ATOM 692 N N . ALA A 1 92 ? 11.996 6.544 -14.384 1.00 89.88 92 ALA A N 1
ATOM 693 C CA . ALA A 1 92 ? 11.820 7.177 -13.079 1.00 89.88 92 ALA A CA 1
ATOM 694 C C . ALA A 1 92 ? 10.444 6.832 -12.482 1.00 89.88 92 ALA A C 1
ATOM 696 O O . ALA A 1 92 ? 9.453 6.698 -13.199 1.00 89.88 92 ALA A O 1
ATOM 697 N N . ILE A 1 93 ? 10.386 6.678 -11.158 1.00 87.69 93 ILE A N 1
ATOM 698 C CA . ILE A 1 93 ? 9.117 6.450 -10.469 1.00 87.69 93 ILE A CA 1
ATOM 699 C C . ILE A 1 93 ? 8.255 7.715 -10.508 1.00 87.69 93 ILE A C 1
ATOM 701 O O . ILE A 1 93 ? 8.748 8.820 -10.293 1.00 87.69 93 ILE A O 1
ATOM 705 N N . THR A 1 94 ? 6.959 7.546 -10.750 1.00 87.19 94 THR A N 1
ATOM 706 C CA . THR A 1 94 ? 5.978 8.636 -10.752 1.00 87.19 94 THR A CA 1
ATOM 707 C C . THR A 1 94 ? 4.876 8.383 -9.725 1.00 87.19 94 THR A C 1
ATOM 709 O O . THR A 1 94 ? 4.686 7.257 -9.255 1.00 87.19 94 THR A O 1
ATOM 712 N N . ALA A 1 95 ? 4.092 9.417 -9.406 1.00 84.06 95 ALA A N 1
ATOM 713 C CA . ALA A 1 95 ? 2.916 9.277 -8.544 1.00 84.06 95 ALA A CA 1
ATOM 714 C C . ALA A 1 95 ? 1.906 8.247 -9.088 1.00 84.06 95 ALA A C 1
ATOM 716 O O . ALA A 1 95 ? 1.292 7.518 -8.309 1.00 84.06 95 ALA A O 1
ATOM 717 N N . ALA A 1 96 ? 1.798 8.113 -10.416 1.00 85.81 96 ALA A N 1
ATOM 718 C CA . ALA A 1 96 ? 0.946 7.113 -11.056 1.00 85.81 96 ALA A CA 1
ATOM 719 C C . ALA A 1 96 ? 1.387 5.672 -10.740 1.00 85.81 96 ALA A C 1
ATOM 721 O O . ALA A 1 96 ? 0.545 4.788 -10.605 1.00 85.81 96 ALA A O 1
ATOM 722 N N . ASN A 1 97 ? 2.691 5.431 -10.555 1.00 91.00 97 ASN A N 1
ATOM 723 C CA . ASN A 1 97 ? 3.192 4.118 -10.147 1.00 91.00 97 ASN A CA 1
ATOM 724 C C . ASN A 1 97 ? 2.810 3.786 -8.703 1.00 91.00 97 ASN A C 1
ATOM 726 O O . ASN A 1 97 ? 2.398 2.666 -8.410 1.00 91.00 97 ASN A O 1
ATOM 730 N N . ALA A 1 98 ? 2.939 4.762 -7.804 1.00 84.06 98 ALA A N 1
ATOM 731 C CA . ALA A 1 98 ? 2.642 4.577 -6.389 1.00 84.06 98 ALA A CA 1
ATOM 732 C C . ALA A 1 98 ? 1.133 4.600 -6.087 1.00 84.06 98 ALA A C 1
ATOM 734 O O . ALA A 1 98 ? 0.708 4.136 -5.038 1.00 84.06 98 ALA A O 1
ATOM 735 N N . ASN A 1 99 ? 0.297 5.123 -6.987 1.00 78.38 99 ASN A N 1
ATOM 736 C CA . ASN A 1 99 ? -1.133 5.295 -6.718 1.00 78.38 99 ASN A CA 1
ATOM 737 C C . ASN A 1 99 ? -1.390 6.065 -5.397 1.00 78.38 99 ASN A C 1
ATOM 739 O O . ASN A 1 99 ? -2.352 5.818 -4.667 1.00 78.38 99 ASN A O 1
ATOM 743 N N . VAL A 1 100 ? -0.472 6.985 -5.074 1.00 66.38 100 VAL A N 1
ATOM 744 C CA . VAL A 1 100 ? -0.548 7.892 -3.929 1.00 66.38 100 VAL A CA 1
ATOM 745 C C . VAL A 1 100 ? -1.026 9.233 -4.466 1.00 66.38 100 VAL A C 1
ATOM 747 O O . VAL A 1 100 ? -0.305 9.892 -5.215 1.00 66.38 100 VAL A O 1
ATOM 750 N N . VAL A 1 101 ? -2.238 9.642 -4.093 1.00 52.38 101 VAL A N 1
ATOM 751 C CA . VAL A 1 101 ? -2.705 11.009 -4.341 1.00 52.3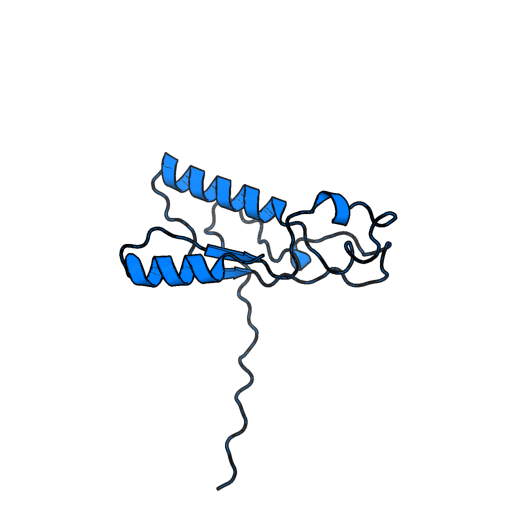8 101 VAL A CA 1
ATOM 752 C C . VAL A 1 101 ? -2.074 11.907 -3.277 1.00 52.38 101 VAL A C 1
ATOM 754 O O . VAL A 1 101 ? -2.299 11.714 -2.083 1.00 52.38 101 VAL A O 1
ATOM 757 N N . ILE A 1 102 ? -1.247 12.865 -3.700 1.00 40.62 102 ILE A N 1
ATOM 758 C CA . ILE A 1 102 ? -0.757 13.941 -2.833 1.00 40.62 102 ILE A CA 1
ATOM 759 C C . ILE A 1 102 ? -1.877 14.986 -2.776 1.00 40.62 102 ILE A C 1
ATOM 761 O O . ILE A 1 102 ? -1.939 15.868 -3.625 1.00 40.62 102 ILE A O 1
ATOM 765 N N . ALA A 1 103 ? -2.798 14.859 -1.825 1.00 35.22 103 ALA A N 1
ATOM 766 C CA . ALA A 1 103 ? -3.716 15.939 -1.481 1.00 35.22 103 ALA A CA 1
ATOM 767 C C . ALA A 1 103 ? -3.488 16.289 -0.011 1.00 35.22 103 ALA A C 1
ATOM 769 O O . ALA A 1 103 ? -3.785 15.500 0.886 1.00 35.22 103 ALA A O 1
ATOM 770 N N . GLU A 1 104 ? -2.885 17.450 0.231 1.00 34.81 104 GLU A N 1
ATOM 771 C CA . GLU A 1 104 ? -2.785 18.013 1.572 1.00 34.81 104 GLU A CA 1
ATOM 772 C C . GLU A 1 104 ? -4.199 18.313 2.085 1.00 34.81 104 GLU A C 1
ATOM 774 O O . GLU A 1 104 ? -4.986 18.979 1.417 1.00 34.81 104 GLU A O 1
ATOM 779 N N . GLY A 1 105 ? -4.539 17.789 3.263 1.00 41.00 105 GLY A N 1
ATOM 780 C CA . GLY A 1 105 ? -5.784 18.124 3.961 1.00 41.00 105 GLY A CA 1
ATOM 781 C C . GLY A 1 105 ? -7.012 17.266 3.641 1.00 41.00 105 GLY A C 1
ATOM 782 O O . GLY A 1 105 ? -7.996 17.366 4.370 1.00 41.00 105 GLY A O 1
ATOM 783 N N . GLU A 1 106 ? -6.969 16.368 2.654 1.00 40.81 106 GLU A N 1
ATOM 784 C CA . GLU A 1 106 ? -8.069 15.433 2.386 1.00 40.81 106 GLU A CA 1
ATOM 785 C C . GLU A 1 106 ? -7.741 14.022 2.884 1.00 40.81 106 GLU A C 1
ATOM 787 O O . GLU A 1 106 ? -6.604 13.555 2.836 1.00 40.81 106 GLU A O 1
ATOM 792 N N . THR A 1 107 ? -8.758 13.336 3.414 1.00 42.81 107 THR A N 1
ATOM 793 C CA . THR A 1 107 ? -8.716 11.910 3.764 1.00 42.81 107 THR A CA 1
ATOM 794 C C . THR A 1 107 ? -7.944 11.120 2.716 1.00 42.81 107 THR A C 1
ATOM 796 O O . THR A 1 107 ? -8.239 11.286 1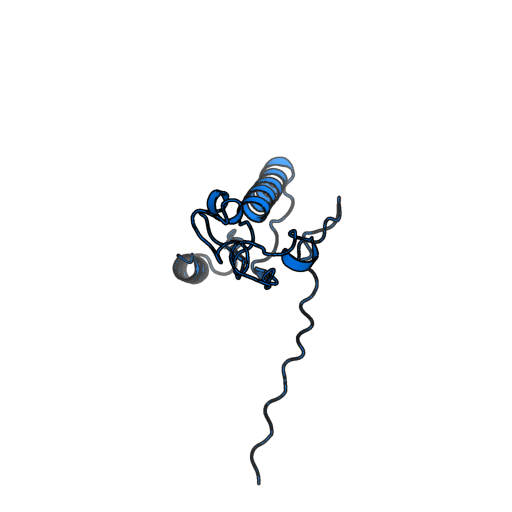.537 1.00 42.81 107 THR A O 1
ATOM 799 N N . TRP A 1 108 ? -7.028 10.247 3.148 1.00 50.81 108 TRP A N 1
ATOM 800 C CA . TRP A 1 108 ? -6.318 9.254 2.334 1.00 50.81 108 TRP A CA 1
ATOM 801 C C . TRP A 1 108 ? -7.262 8.521 1.363 1.00 50.81 108 TRP A C 1
ATOM 803 O O . TRP A 1 108 ? -7.725 7.415 1.645 1.00 50.81 108 TRP A O 1
ATOM 813 N N . ARG A 1 109 ? -7.559 9.122 0.209 1.00 48.41 109 ARG A N 1
ATOM 814 C CA . ARG A 1 109 ? -8.201 8.454 -0.913 1.00 48.41 109 ARG A CA 1
ATOM 815 C C . ARG A 1 109 ? -7.075 8.027 -1.832 1.00 48.41 109 ARG A C 1
ATOM 817 O O . ARG A 1 109 ? -6.544 8.819 -2.603 1.00 48.41 109 ARG A O 1
ATOM 824 N N . LEU A 1 110 ? -6.700 6.756 -1.725 1.00 50.94 110 LEU A N 1
ATOM 825 C CA . LEU A 1 110 ? -6.075 6.080 -2.857 1.00 50.94 110 LEU A CA 1
ATOM 826 C C . LEU A 1 110 ? -7.008 6.268 -4.054 1.00 50.94 110 LEU A C 1
ATOM 828 O O . LEU A 1 110 ? -8.231 6.237 -3.867 1.00 50.94 110 LEU A O 1
ATOM 832 N N . ALA A 1 111 ? -6.466 6.496 -5.252 1.00 44.06 111 ALA A N 1
ATOM 833 C CA . ALA A 1 111 ? -7.321 6.711 -6.412 1.00 44.06 111 ALA A CA 1
ATOM 834 C C . ALA A 1 111 ? -8.324 5.544 -6.523 1.00 44.06 111 ALA A C 1
ATOM 836 O O . ALA A 1 111 ? -7.926 4.385 -6.330 1.00 44.06 111 ALA A O 1
ATOM 837 N N . PRO A 1 112 ? -9.619 5.816 -6.772 1.00 41.53 112 PRO A N 1
ATOM 838 C CA . PRO A 1 112 ? -10.606 4.760 -6.907 1.00 41.53 112 PRO A CA 1
ATOM 839 C C . PRO A 1 112 ? -10.141 3.800 -8.001 1.00 41.53 112 PRO A C 1
ATOM 841 O O . PRO A 1 112 ? -9.948 4.188 -9.151 1.00 41.53 112 PRO A O 1
ATOM 844 N N . GLN A 1 113 ? -9.927 2.539 -7.631 1.00 45.94 113 GLN A N 1
ATOM 845 C CA . GLN A 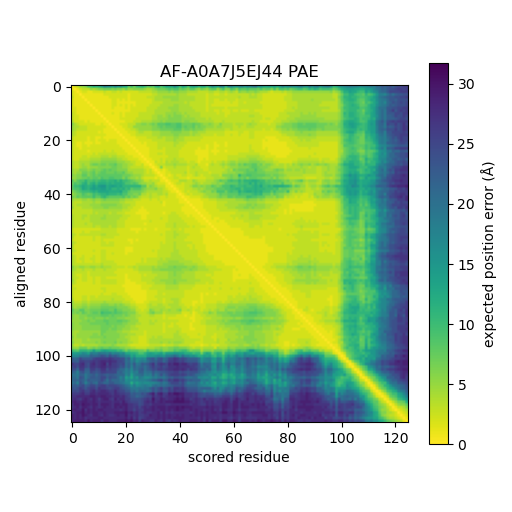1 113 ? -9.606 1.487 -8.585 1.00 45.94 113 GLN A CA 1
ATOM 846 C C . GLN A 1 113 ? -10.891 1.134 -9.327 1.00 45.94 113 GLN A C 1
ATOM 848 O O . GLN A 1 113 ? -11.621 0.227 -8.935 1.00 45.94 113 GLN A O 1
ATOM 853 N N . THR A 1 114 ? -11.205 1.867 -10.389 1.00 41.81 114 THR A N 1
ATOM 854 C CA . THR A 1 114 ? -12.272 1.494 -11.318 1.00 41.81 114 THR A CA 1
ATOM 855 C C . THR A 1 114 ? -11.766 0.392 -12.242 1.00 41.81 114 THR A C 1
ATOM 857 O O . THR A 1 114 ? -11.560 0.583 -13.435 1.00 41.81 114 THR A O 1
ATOM 860 N N . THR A 1 115 ? -11.551 -0.802 -11.694 1.00 42.78 115 THR A N 1
ATOM 861 C CA . THR A 1 115 ? -11.570 -2.009 -12.522 1.00 42.78 115 THR A CA 1
ATOM 862 C C . THR A 1 115 ? -13.014 -2.506 -12.513 1.00 42.78 115 THR A C 1
ATOM 864 O O . THR A 1 115 ? -13.457 -2.995 -11.471 1.00 42.78 115 THR A O 1
ATOM 867 N N . PRO A 1 116 ? -13.800 -2.342 -13.595 1.00 41.16 116 PRO A N 1
ATOM 868 C CA . PRO A 1 116 ? -15.119 -2.948 -13.641 1.00 41.16 116 PRO A CA 1
ATOM 869 C C . PRO A 1 116 ? -14.945 -4.459 -13.501 1.00 41.16 116 PRO A C 1
ATOM 871 O O . PRO A 1 116 ? -14.117 -5.075 -14.174 1.00 41.16 116 PRO A O 1
ATOM 874 N N . CYS A 1 117 ? -15.704 -5.043 -12.578 1.00 40.59 117 CYS A N 1
ATOM 875 C CA . CYS A 1 117 ? -15.809 -6.483 -12.444 1.00 40.59 117 CYS A CA 1
ATOM 876 C C . CYS A 1 117 ? -16.357 -6.998 -13.781 1.00 40.59 117 CYS A C 1
ATOM 878 O O . CYS A 1 117 ? -17.498 -6.694 -14.129 1.00 40.59 117 CYS A O 1
ATOM 880 N N . ALA A 1 118 ? -15.534 -7.689 -14.571 1.00 47.94 118 ALA A N 1
ATOM 881 C CA . ALA A 1 118 ? -16.021 -8.365 -15.763 1.00 47.94 118 ALA A CA 1
ATOM 882 C C . ALA A 1 118 ? -17.054 -9.395 -15.293 1.00 47.94 118 ALA A C 1
ATOM 884 O O . ALA A 1 118 ? -16.711 -10.351 -14.597 1.00 47.94 118 ALA A O 1
ATOM 885 N N . ALA A 1 119 ? -18.327 -9.144 -15.602 1.00 48.47 119 ALA A N 1
ATOM 886 C CA . ALA A 1 119 ? -19.403 -10.072 -15.311 1.00 48.47 119 ALA A CA 1
ATOM 887 C C . ALA A 1 119 ? -19.082 -11.411 -15.987 1.00 48.47 119 ALA A C 1
ATOM 889 O O . ALA A 1 119 ? -18.811 -11.458 -17.188 1.00 48.47 119 ALA A O 1
ATOM 890 N N . ALA A 1 120 ? -19.075 -12.489 -15.204 1.00 55.19 120 ALA A N 1
ATOM 891 C CA . ALA A 1 120 ? -18.952 -13.833 -15.744 1.00 55.19 120 ALA A CA 1
ATOM 892 C C . ALA A 1 120 ? -20.116 -14.093 -16.724 1.00 55.19 120 ALA A C 1
ATOM 894 O O . ALA A 1 120 ? -21.250 -13.711 -16.418 1.00 55.19 120 ALA A O 1
ATOM 895 N N . PRO A 1 121 ? -19.871 -14.716 -17.891 1.00 59.38 121 PRO A N 1
ATOM 896 C CA . PRO A 1 121 ? -20.946 -15.061 -18.811 1.00 59.38 121 PRO A CA 1
ATOM 897 C C . PRO A 1 121 ? -21.893 -16.079 -18.162 1.00 59.38 121 PRO A C 1
ATOM 899 O O . PRO A 1 121 ? -21.453 -17.019 -17.497 1.00 59.38 121 PRO A O 1
ATOM 902 N N . ALA A 1 122 ? -23.198 -15.871 -18.347 1.00 58.16 122 ALA A N 1
ATOM 903 C CA . ALA A 1 122 ? -24.235 -16.782 -17.874 1.00 58.16 122 ALA A CA 1
ATOM 904 C C . ALA A 1 122 ? -24.105 -18.167 -18.546 1.00 58.16 122 ALA A C 1
ATOM 906 O O . ALA A 1 122 ? -23.720 -18.235 -19.718 1.00 58.16 122 ALA A O 1
ATOM 907 N N . PRO A 1 123 ? -24.421 -19.269 -17.841 1.00 59.94 123 PRO A N 1
ATOM 908 C CA . PRO A 1 123 ? -24.416 -20.600 -18.440 1.00 59.94 123 PRO A CA 1
ATOM 909 C C . PRO A 1 123 ? -25.534 -20.741 -19.493 1.00 59.94 123 PRO A C 1
ATOM 911 O O . PRO A 1 123 ? -26.584 -20.110 -19.346 1.00 59.94 123 PRO A O 1
ATOM 914 N N . PRO A 1 124 ? -25.331 -21.557 -20.546 1.00 71.56 124 PRO A N 1
ATOM 915 C CA . PRO A 1 124 ? -26.370 -21.829 -21.534 1.00 71.56 124 PRO A CA 1
ATOM 916 C C . PRO A 1 124 ? -27.529 -22.615 -20.902 1.00 71.56 124 PRO A C 1
ATOM 918 O O . PRO A 1 124 ? -27.298 -23.498 -20.073 1.00 71.56 124 PRO A O 1
ATOM 921 N N . GLY A 1 125 ? -28.755 -22.238 -21.281 1.00 67.62 125 GLY A N 1
ATOM 922 C CA . GLY A 1 125 ? -30.003 -22.904 -20.891 1.00 67.62 125 GLY A CA 1
ATOM 923 C C . GLY A 1 125 ? -30.323 -24.145 -21.709 1.00 67.62 125 GLY A C 1
ATOM 924 O O . GLY A 1 125 ? -29.651 -24.371 -22.741 1.00 67.62 125 GLY A O 1
#

Radius of gyration: 17.9 Å; Cα contacts (8 Å, |Δi|>4): 148; chains: 1; bounding box: 54×41×40 Å

Secondary structure (DSSP, 8-state):
---HHHHHHHHHHHGGG-----EEETTEES-GGGTT-TTTSTTHHHH-EESHHHHHHHHHHHHHHHHH-PPPPPPEEE------SSTT-PPPP-HHHHT----TTS---PPP------PPPPPP-

Sequence (125 aa):
HTSRPYVALNAKVEGAASRLSYIEVTNAQHFDSFIGLPTILPGYDTRFIPLHVYLTRALDAMYDTLSTGKPLPASQVVRTVPRGGTAGSAPAITAANANVVIAEGETWRLAPQTTPCAAAPAPPG

Nearest PDB structures (foldseek):
  6w6h-assembly1_B  TM=2.331E-01  e=4.237E+00  Mycobacterium tuberculosis